Protein AF-A0A5C8G8R2-F1 (afdb_monomer_lite)

Sequence (98 aa):
MISKNKNLFLKIYIPFVIITIITLIVLQILGSKNRIGYLTDFNLNIERMLNLYDLENINNELDEEGLKNFILNNENITNYIYHFRIRYYDKTFRNNDI

Radius of gyration: 27.99 Å; chains: 1; bounding box: 66×27×68 Å

Organism: NCBI:txid29522

pLDDT: mean 85.71, std 12.39, range [47.88, 97.94]

Structure (mmCIF, N/CA/C/O backbone):
data_AF-A0A5C8G8R2-F1
#
_entry.id   AF-A0A5C8G8R2-F1
#
loop_
_atom_site.group_PDB
_atom_site.id
_atom_site.type_symbol
_atom_site.label_atom_id
_atom_site.label_alt_id
_atom_site.label_comp_id
_atom_site.label_asym_id
_atom_site.label_entity_id
_atom_site.label_seq_id
_atom_site.pdbx_PDB_ins_code
_atom_site.Cartn_x
_atom_site.Cartn_y
_atom_site.Cartn_z
_atom_site.occupancy
_atom_site.B_iso_or_equiv
_atom_site.auth_seq_id
_atom_site.auth_comp_id
_atom_site.auth_asym_id
_atom_site.auth_atom_id
_atom_site.pdbx_PDB_model_num
ATOM 1 N N . MET A 1 1 ? -44.076 -16.871 32.314 1.00 47.88 1 MET A N 1
ATOM 2 C CA . MET A 1 1 ? -43.021 -17.356 33.233 1.00 47.88 1 MET A CA 1
ATOM 3 C C . MET A 1 1 ? -41.879 -16.341 33.248 1.00 47.88 1 MET A C 1
ATOM 5 O O . MET A 1 1 ? -41.171 -16.213 32.259 1.00 47.88 1 MET A O 1
ATOM 9 N N . ILE A 1 2 ? -41.760 -15.528 34.302 1.00 53.00 2 ILE A N 1
ATOM 10 C CA . ILE A 1 2 ? -40.686 -14.528 34.422 1.00 53.00 2 ILE A CA 1
ATOM 11 C C . ILE A 1 2 ? -39.420 -15.290 34.819 1.00 53.00 2 ILE A C 1
ATOM 13 O O . ILE A 1 2 ? -39.352 -15.837 35.917 1.00 53.00 2 ILE A O 1
ATOM 17 N N . SER A 1 3 ? -38.448 -15.408 33.912 1.00 61.84 3 SER A N 1
ATOM 18 C CA . SER A 1 3 ? -37.204 -16.117 34.212 1.00 61.84 3 SER A CA 1
ATOM 19 C C . SER A 1 3 ? -36.469 -15.413 35.357 1.00 61.84 3 SER A C 1
ATOM 21 O O . SER A 1 3 ? -36.047 -14.263 35.232 1.00 61.84 3 SER A O 1
ATOM 23 N N . LYS A 1 4 ? -36.318 -16.122 36.485 1.00 60.53 4 LYS A N 1
ATOM 24 C CA . LYS A 1 4 ? -35.655 -15.652 37.719 1.00 60.53 4 LYS A CA 1
ATOM 25 C C . LYS A 1 4 ? -34.233 -15.113 37.489 1.00 60.53 4 LYS A C 1
ATOM 27 O O . LYS A 1 4 ? -33.741 -14.328 38.288 1.00 60.53 4 LYS A O 1
ATOM 32 N N . ASN A 1 5 ? -33.610 -15.468 36.363 1.00 68.00 5 ASN A N 1
ATOM 33 C CA . ASN A 1 5 ? -32.231 -15.114 36.030 1.00 68.00 5 ASN A CA 1
ATOM 34 C C . ASN A 1 5 ? -32.092 -13.884 35.111 1.00 68.00 5 ASN A C 1
ATOM 36 O O . ASN A 1 5 ? -30.971 -13.557 34.729 1.00 68.00 5 ASN A O 1
ATOM 40 N N . LYS A 1 6 ? -33.177 -13.174 34.754 1.00 69.88 6 LYS A N 1
ATOM 41 C CA . LYS A 1 6 ? -33.111 -11.964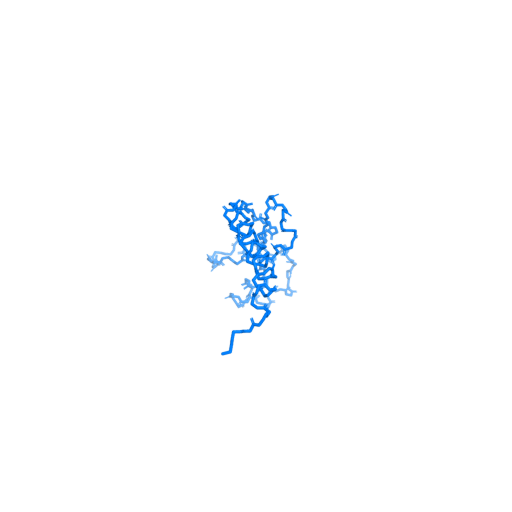 33.897 1.00 69.88 6 LYS A CA 1
ATOM 42 C C . LYS A 1 6 ? -32.129 -10.912 34.415 1.00 69.88 6 LYS A C 1
ATOM 44 O O . LYS A 1 6 ? -31.367 -10.354 33.634 1.00 69.88 6 LYS A O 1
ATOM 49 N N . ASN A 1 7 ? -32.094 -10.702 35.730 1.00 77.00 7 ASN A N 1
ATOM 50 C CA . ASN A 1 7 ? -31.167 -9.756 36.352 1.00 77.00 7 ASN A CA 1
ATOM 51 C C . ASN A 1 7 ? -29.703 -10.206 36.246 1.00 77.00 7 ASN A C 1
ATOM 53 O O . ASN A 1 7 ? -28.816 -9.367 36.122 1.00 77.00 7 ASN A O 1
ATOM 57 N N . LEU A 1 8 ? -29.442 -11.518 36.273 1.00 79.56 8 LEU A N 1
ATOM 58 C CA . LEU A 1 8 ? -28.098 -12.071 36.096 1.00 79.56 8 LEU A CA 1
ATOM 59 C C . LEU A 1 8 ? -27.637 -11.926 34.639 1.00 79.56 8 LEU A C 1
ATOM 61 O O . LEU A 1 8 ? -26.520 -11.484 34.391 1.00 79.56 8 LEU A O 1
ATOM 65 N N . PHE A 1 9 ? -28.526 -12.209 33.683 1.00 77.38 9 PHE A N 1
ATOM 66 C CA . PHE A 1 9 ? -28.272 -11.993 32.256 1.00 77.38 9 PHE A CA 1
ATOM 67 C C . PHE A 1 9 ? -27.973 -10.526 31.938 1.00 77.38 9 PHE A C 1
ATOM 69 O O . PHE A 1 9 ? -26.994 -10.242 31.257 1.00 77.38 9 PHE A O 1
ATOM 76 N N . LEU A 1 10 ? -28.761 -9.588 32.474 1.00 82.94 10 LEU A N 1
ATOM 77 C CA . LEU A 1 10 ? -28.525 -8.153 32.289 1.00 82.94 10 LEU A CA 1
ATOM 78 C C . LEU A 1 10 ? -27.172 -7.715 32.866 1.00 82.94 10 LEU A C 1
ATOM 80 O O . LEU A 1 10 ? -26.446 -6.975 32.207 1.00 82.94 10 LEU A O 1
ATOM 84 N N . LYS A 1 11 ? -26.790 -8.221 34.047 1.00 86.12 11 LYS A N 1
ATOM 85 C CA . LYS A 1 11 ? -25.483 -7.932 34.664 1.00 86.12 11 LYS A CA 1
ATOM 86 C C . LYS A 1 11 ? -24.291 -8.390 33.821 1.00 86.12 11 LYS A C 1
ATOM 88 O O . LYS A 1 11 ? -23.253 -7.747 33.883 1.00 86.12 11 LYS A O 1
ATOM 93 N N . ILE A 1 12 ? -24.429 -9.474 33.055 1.00 90.06 12 ILE A N 1
ATOM 94 C CA . ILE A 1 12 ? -23.367 -9.994 32.174 1.00 90.06 12 ILE A CA 1
ATOM 95 C C . ILE A 1 12 ? -23.399 -9.307 30.803 1.00 90.06 12 ILE A C 1
ATOM 97 O O . ILE A 1 12 ? -22.356 -9.016 30.226 1.00 90.06 12 ILE A O 1
ATOM 101 N N . TYR A 1 13 ? -24.589 -9.013 30.284 1.00 90.56 13 TYR A N 1
ATOM 102 C CA . TYR A 1 13 ? -24.764 -8.403 28.969 1.00 90.56 13 TYR A CA 1
ATOM 103 C C . TYR A 1 13 ? -24.279 -6.947 28.921 1.00 90.56 13 TYR A C 1
ATOM 105 O O . TYR A 1 13 ? -23.588 -6.562 27.981 1.00 90.56 13 TYR A O 1
ATOM 113 N N . ILE A 1 14 ? -24.585 -6.146 29.949 1.00 91.00 14 ILE A N 1
ATOM 114 C CA . ILE A 1 14 ? -24.189 -4.728 30.028 1.00 91.00 14 ILE A CA 1
ATOM 115 C C . ILE A 1 14 ? -22.673 -4.518 29.843 1.00 91.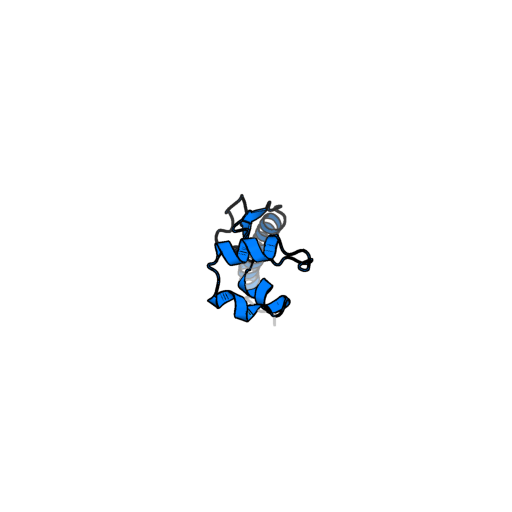00 14 ILE A C 1
ATOM 117 O O . ILE A 1 14 ? -22.306 -3.742 28.960 1.00 91.00 14 ILE A O 1
ATOM 121 N N . PRO A 1 15 ? -21.770 -5.186 30.591 1.00 94.69 15 PRO A N 1
ATOM 122 C CA . PRO A 1 15 ? -20.334 -5.000 30.393 1.00 94.69 15 PRO A CA 1
ATOM 123 C C . PRO A 1 15 ? -19.874 -5.466 29.007 1.00 94.69 15 PRO A C 1
ATOM 125 O O . PRO A 1 15 ? -18.990 -4.842 28.428 1.00 94.69 15 PRO A O 1
ATOM 128 N N . PHE A 1 16 ? -20.505 -6.494 28.431 1.00 93.69 16 PHE A N 1
ATOM 129 C CA . PHE A 1 16 ? -20.205 -6.953 27.072 1.00 93.69 16 PHE A CA 1
ATOM 130 C C . PHE A 1 16 ? -20.512 -5.881 26.021 1.00 93.69 16 PHE A C 1
ATOM 132 O O . PHE A 1 16 ? -19.696 -5.612 25.138 1.00 93.69 16 PHE A O 1
ATOM 139 N N . VAL A 1 17 ? -21.664 -5.219 26.149 1.00 96.12 17 VAL A N 1
ATOM 140 C CA . VAL A 1 17 ? -22.041 -4.092 25.288 1.00 96.12 17 VAL A CA 1
ATOM 141 C C . VAL A 1 17 ? -21.062 -2.933 25.456 1.00 96.12 17 VAL A C 1
ATOM 143 O O . VAL A 1 17 ? -20.600 -2.388 24.458 1.00 96.12 17 VAL A O 1
ATOM 146 N N . ILE A 1 18 ? -20.688 -2.590 26.694 1.00 96.50 18 ILE A N 1
ATOM 147 C CA . ILE A 1 18 ? -19.719 -1.517 26.969 1.00 96.50 18 ILE A CA 1
ATOM 148 C C . ILE A 1 18 ? -18.371 -1.816 26.304 1.00 96.50 18 ILE A C 1
ATOM 150 O O . ILE A 1 18 ? -17.837 -0.959 25.604 1.00 96.50 18 ILE A O 1
ATOM 154 N N . ILE A 1 19 ? -17.845 -3.033 26.470 1.00 97.38 19 ILE A N 1
ATOM 155 C CA . ILE A 1 19 ? -16.588 -3.461 25.838 1.00 97.38 19 ILE A CA 1
ATOM 156 C C . ILE A 1 19 ? -16.694 -3.338 24.318 1.00 97.38 19 ILE A C 1
ATOM 158 O O . ILE A 1 19 ? -15.806 -2.768 23.693 1.00 97.38 19 ILE A O 1
ATOM 162 N N . THR A 1 20 ? -17.805 -3.793 23.736 1.00 96.94 20 THR A N 1
ATOM 163 C CA . THR A 1 20 ? -18.028 -3.728 22.286 1.00 96.94 20 THR A CA 1
ATOM 164 C C . THR A 1 20 ? -18.021 -2.281 21.785 1.00 96.94 20 THR A C 1
ATOM 166 O O . THR A 1 20 ? -17.351 -1.977 20.801 1.00 96.94 20 THR A O 1
ATOM 169 N N . ILE A 1 21 ? -18.700 -1.365 22.484 1.00 97.88 21 ILE A N 1
ATOM 170 C CA . ILE A 1 21 ? -18.712 0.068 22.147 1.00 97.88 21 ILE A CA 1
ATOM 171 C C . ILE A 1 21 ? -17.299 0.655 22.226 1.00 97.88 21 ILE A C 1
ATOM 173 O O . ILE A 1 21 ? -16.875 1.349 21.304 1.00 97.88 21 ILE A O 1
ATOM 177 N N . ILE A 1 22 ? -16.545 0.352 23.288 1.00 97.94 22 ILE A N 1
ATOM 178 C CA . ILE A 1 22 ? -15.161 0.822 23.443 1.00 97.94 22 ILE A CA 1
ATOM 179 C C . ILE A 1 22 ? -14.291 0.318 22.287 1.00 97.94 22 ILE A C 1
ATOM 181 O O . ILE A 1 22 ? -13.545 1.099 21.698 1.00 97.94 22 ILE A O 1
ATOM 185 N N . THR A 1 23 ? -14.404 -0.960 21.920 1.00 97.19 23 THR A N 1
ATOM 186 C CA . THR A 1 23 ? -13.664 -1.528 20.788 1.00 97.19 23 THR A CA 1
ATOM 187 C C . THR A 1 23 ? -13.995 -0.806 19.483 1.00 97.19 23 THR A C 1
ATOM 189 O O . THR A 1 23 ? -13.078 -0.457 18.741 1.00 97.19 23 THR A O 1
ATOM 192 N N . LEU A 1 24 ? -15.272 -0.517 19.218 1.00 97.31 24 LEU A N 1
ATOM 193 C CA . LEU A 1 24 ? -15.687 0.221 18.021 1.00 97.31 24 LEU A CA 1
ATOM 194 C C . LEU A 1 24 ? -15.116 1.645 17.988 1.00 97.31 24 LEU A C 1
ATOM 196 O O . LEU A 1 24 ? -14.627 2.071 16.944 1.00 97.31 24 LEU A O 1
ATOM 200 N N . ILE A 1 25 ? -15.102 2.354 19.123 1.00 97.50 25 ILE A N 1
ATOM 201 C CA . ILE A 1 25 ? -14.501 3.695 19.228 1.00 97.50 25 ILE A CA 1
ATOM 202 C C . ILE A 1 25 ? -13.002 3.643 18.909 1.00 97.50 25 ILE A C 1
ATOM 204 O O . ILE A 1 25 ? -12.508 4.451 18.122 1.00 97.50 25 ILE A O 1
ATOM 208 N N . VAL A 1 26 ? -12.273 2.680 19.481 1.00 95.69 26 VAL A N 1
ATOM 209 C CA . VAL A 1 26 ? -10.836 2.510 19.212 1.00 95.69 26 VAL A CA 1
ATOM 210 C C . VAL A 1 26 ? -10.598 2.221 17.729 1.00 95.69 26 VAL A C 1
ATOM 212 O O . VAL A 1 26 ? -9.747 2.865 17.116 1.00 95.69 26 VAL A O 1
ATOM 215 N N . LEU A 1 27 ? -11.371 1.312 17.127 1.00 92.62 27 LEU A N 1
ATOM 216 C CA . LEU A 1 27 ? -11.269 1.000 15.698 1.00 92.62 27 LEU A CA 1
ATOM 217 C C . LEU A 1 27 ? -11.545 2.224 14.821 1.00 92.62 27 LEU A C 1
ATOM 219 O O . LEU A 1 27 ? -10.817 2.449 13.856 1.00 92.62 27 LEU A O 1
ATOM 223 N N . GLN A 1 28 ? -12.539 3.041 15.172 1.00 94.44 28 GLN A N 1
ATOM 224 C CA . GLN A 1 28 ? -12.856 4.262 14.437 1.00 94.44 28 GLN A CA 1
ATOM 225 C C . GLN A 1 28 ? -11.699 5.266 14.478 1.00 94.44 28 GLN A C 1
ATOM 227 O O . GLN A 1 28 ? -11.317 5.785 13.432 1.00 94.44 28 GLN A O 1
ATOM 232 N N . ILE A 1 29 ? -11.090 5.487 15.649 1.00 92.44 29 ILE A N 1
ATOM 233 C CA . ILE A 1 29 ? -9.930 6.382 15.805 1.00 92.44 29 ILE A CA 1
ATOM 234 C C . ILE A 1 29 ? -8.719 5.860 15.015 1.00 92.44 29 ILE A C 1
ATOM 236 O O . ILE A 1 29 ? -8.013 6.635 14.371 1.00 92.44 29 ILE A O 1
ATOM 240 N N . LEU A 1 30 ? -8.463 4.549 15.048 1.00 87.62 30 LEU A N 1
ATOM 241 C CA . LEU A 1 30 ? -7.370 3.920 14.295 1.00 87.62 30 LEU A CA 1
ATOM 242 C C . LEU A 1 30 ? -7.597 3.978 12.776 1.00 87.62 30 LEU A C 1
ATOM 244 O O . LEU A 1 30 ? -6.635 4.127 12.018 1.00 87.62 30 LEU A O 1
ATOM 248 N N . GLY A 1 31 ? -8.851 3.842 12.341 1.00 84.75 31 GLY A N 1
ATOM 249 C CA . GLY A 1 31 ? -9.257 3.892 10.938 1.00 84.75 31 GLY A CA 1
ATOM 250 C C . GLY A 1 31 ? -9.279 5.306 10.361 1.00 84.75 31 GLY A C 1
ATOM 251 O O . GLY A 1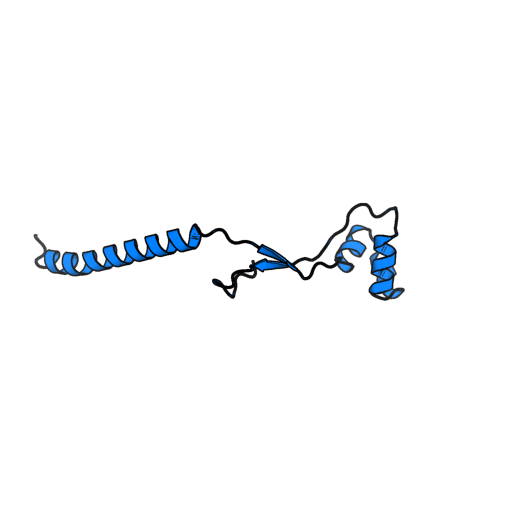 31 ? -8.974 5.480 9.187 1.00 84.75 31 GLY A O 1
ATOM 252 N N . SER A 1 32 ? -9.574 6.324 11.177 1.00 86.50 32 SER A N 1
ATOM 253 C CA . SER A 1 32 ? -9.618 7.725 10.740 1.00 86.50 32 SER A CA 1
ATOM 254 C C . SER A 1 32 ? -8.246 8.399 10.671 1.00 86.50 32 SER A C 1
ATOM 256 O O . SER A 1 32 ? -8.149 9.555 10.262 1.00 86.50 32 SER A O 1
ATOM 258 N N . LYS A 1 33 ? -7.175 7.731 11.114 1.00 86.50 33 LYS A N 1
ATOM 259 C CA . LYS A 1 33 ? -5.822 8.281 11.009 1.00 86.50 33 LYS A CA 1
ATOM 260 C C . LYS A 1 33 ? -5.344 8.247 9.562 1.00 86.50 33 LYS A C 1
ATOM 262 O O . LYS A 1 33 ? -5.139 7.175 8.997 1.00 86.50 33 LYS A O 1
ATOM 267 N N . ASN A 1 34 ? -5.082 9.430 9.009 1.00 84.81 34 ASN A N 1
ATOM 268 C CA . ASN A 1 34 ? -4.413 9.575 7.720 1.00 84.81 34 ASN A CA 1
ATOM 269 C C . ASN A 1 34 ? -3.029 8.916 7.769 1.00 84.81 34 ASN A C 1
ATOM 271 O O . ASN A 1 34 ? -2.239 9.183 8.676 1.00 84.81 34 ASN A O 1
ATOM 275 N N . ARG A 1 35 ? -2.735 8.068 6.780 1.00 83.81 35 ARG A N 1
ATOM 276 C CA . ARG A 1 35 ? -1.445 7.384 6.648 1.00 83.81 35 ARG A CA 1
ATOM 277 C C . ARG A 1 35 ? -0.732 7.916 5.421 1.00 83.81 35 ARG A C 1
ATOM 279 O O . ARG A 1 35 ? -1.235 7.786 4.309 1.00 83.81 35 ARG A O 1
ATOM 286 N N . ILE A 1 36 ? 0.435 8.512 5.638 1.00 87.62 36 ILE A N 1
ATOM 287 C CA . ILE A 1 36 ? 1.281 9.001 4.552 1.00 87.62 36 ILE A CA 1
ATOM 288 C C . ILE A 1 36 ? 2.203 7.856 4.140 1.00 87.62 36 ILE A C 1
ATOM 290 O O . ILE A 1 36 ? 3.029 7.388 4.931 1.00 87.62 36 ILE A O 1
ATOM 294 N N . GLY A 1 37 ? 1.996 7.381 2.916 1.00 86.94 37 GLY A N 1
ATOM 295 C CA . GLY A 1 37 ? 2.842 6.389 2.271 1.00 86.94 37 GLY A CA 1
ATOM 296 C C . GLY A 1 37 ? 3.901 7.028 1.376 1.00 86.94 37 GLY A C 1
ATOM 297 O O . GLY A 1 37 ? 3.795 8.196 1.006 1.00 86.94 37 GLY A O 1
ATOM 298 N N . TYR A 1 38 ? 4.908 6.246 1.013 1.00 87.75 38 TYR A N 1
ATOM 299 C CA . TYR A 1 38 ? 5.902 6.564 -0.001 1.00 87.75 38 TYR A CA 1
ATOM 300 C C . TYR A 1 38 ? 6.178 5.331 -0.865 1.00 87.75 38 TYR A C 1
ATOM 302 O O . TYR A 1 38 ? 6.047 4.191 -0.412 1.00 87.75 38 TYR A O 1
ATOM 310 N N . LEU A 1 39 ? 6.553 5.571 -2.121 1.00 90.81 39 LEU A N 1
ATOM 311 C CA . LEU A 1 39 ? 6.987 4.516 -3.029 1.00 90.81 39 LEU A CA 1
ATOM 312 C C . LEU A 1 39 ? 8.443 4.159 -2.743 1.00 90.81 39 LEU A C 1
ATOM 314 O O . LEU A 1 39 ? 9.279 5.022 -2.475 1.00 90.81 39 LEU A O 1
ATOM 318 N N . THR A 1 40 ? 8.752 2.878 -2.805 1.00 89.56 40 THR A N 1
ATOM 319 C CA . THR A 1 40 ? 10.099 2.345 -2.639 1.00 89.56 40 THR A CA 1
ATOM 320 C C . THR A 1 40 ? 10.292 1.146 -3.551 1.00 89.56 40 THR A C 1
ATOM 322 O O . THR A 1 40 ? 9.339 0.707 -4.192 1.00 89.56 40 THR A O 1
ATOM 325 N N . ASP A 1 41 ? 11.522 0.641 -3.633 1.00 90.38 41 ASP A N 1
ATOM 326 C CA . ASP A 1 41 ? 11.883 -0.464 -4.524 1.00 90.38 41 ASP A CA 1
ATOM 327 C C . ASP A 1 41 ? 11.401 -0.209 -5.973 1.00 90.38 41 ASP A C 1
ATOM 329 O O . ASP A 1 41 ? 10.917 -1.111 -6.652 1.00 90.38 41 ASP A O 1
ATOM 333 N N . PHE A 1 42 ? 11.474 1.058 -6.417 1.00 90.69 42 PHE A N 1
ATOM 334 C CA . PHE A 1 42 ? 11.020 1.486 -7.740 1.00 90.69 42 PHE A CA 1
ATOM 335 C C . PHE A 1 42 ? 12.031 1.037 -8.795 1.00 90.69 42 PHE A C 1
ATOM 337 O O . PHE A 1 42 ? 13.122 1.602 -8.890 1.00 90.69 42 PHE A O 1
ATOM 344 N N . ASN A 1 43 ? 11.680 0.018 -9.574 1.00 92.19 43 ASN A N 1
ATOM 345 C CA . ASN A 1 43 ? 12.536 -0.532 -10.619 1.00 92.19 43 ASN A CA 1
ATOM 346 C C . ASN A 1 43 ? 11.727 -0.918 -11.860 1.00 92.19 43 ASN A C 1
ATOM 348 O O . ASN A 1 43 ? 10.551 -1.262 -11.765 1.00 92.19 43 ASN A O 1
ATOM 352 N N . LEU A 1 44 ? 12.347 -0.863 -13.035 1.00 93.69 44 LEU A N 1
ATOM 353 C CA . LEU A 1 44 ? 11.726 -1.309 -14.277 1.00 93.69 44 LEU A CA 1
ATOM 354 C C . LEU A 1 44 ? 11.504 -2.825 -14.216 1.00 93.69 44 LEU A C 1
ATOM 356 O O . LEU A 1 44 ? 12.408 -3.575 -13.853 1.00 93.69 44 LEU A O 1
ATOM 360 N N . ASN A 1 45 ? 10.310 -3.288 -14.576 1.00 94.00 45 ASN A N 1
ATOM 361 C CA . ASN A 1 45 ? 10.038 -4.716 -14.659 1.00 94.00 45 ASN A CA 1
ATOM 362 C C . ASN A 1 45 ? 10.465 -5.236 -16.037 1.00 94.00 45 ASN A C 1
ATOM 364 O O . ASN A 1 45 ? 9.663 -5.258 -16.968 1.00 94.00 45 ASN A O 1
ATOM 368 N N . ILE A 1 46 ? 11.738 -5.616 -16.154 1.00 92.69 46 ILE A N 1
ATOM 369 C CA . ILE A 1 46 ? 12.355 -6.039 -17.420 1.00 92.69 46 ILE A CA 1
ATOM 370 C C . ILE A 1 46 ? 11.610 -7.231 -18.020 1.00 92.69 46 ILE A C 1
ATOM 372 O O . ILE A 1 46 ? 11.224 -7.172 -19.180 1.00 92.69 46 ILE A O 1
ATOM 376 N N . GLU A 1 47 ? 11.322 -8.262 -17.226 1.00 91.69 47 GLU A N 1
ATOM 377 C CA . GLU A 1 47 ? 10.600 -9.453 -17.688 1.00 91.69 47 GLU A CA 1
ATOM 378 C C . GLU A 1 47 ? 9.242 -9.090 -18.307 1.00 91.69 47 GLU A C 1
ATOM 380 O O . GLU A 1 47 ? 8.962 -9.413 -19.458 1.00 91.69 47 GLU A O 1
ATOM 385 N N . ARG A 1 48 ? 8.412 -8.320 -17.592 1.00 93.00 48 ARG A N 1
ATOM 386 C CA . ARG A 1 48 ? 7.098 -7.911 -18.113 1.00 93.00 48 ARG A CA 1
ATOM 387 C C . ARG A 1 48 ? 7.202 -6.999 -19.329 1.00 93.00 48 ARG A C 1
ATOM 389 O O . ARG A 1 48 ? 6.312 -7.037 -20.173 1.00 93.00 48 ARG A O 1
ATOM 396 N N . MET A 1 49 ? 8.240 -6.170 -19.397 1.00 94.56 49 MET A N 1
ATOM 397 C CA . MET A 1 49 ? 8.504 -5.319 -20.555 1.00 94.56 49 MET A CA 1
ATOM 398 C C . MET A 1 49 ? 8.856 -6.150 -21.787 1.00 94.56 49 MET A C 1
ATOM 400 O O . MET A 1 49 ? 8.300 -5.900 -22.852 1.00 94.56 49 MET A O 1
ATOM 404 N N . LEU A 1 50 ? 9.724 -7.153 -21.646 1.00 92.69 50 LEU A N 1
ATOM 405 C CA . LEU A 1 50 ? 10.091 -8.033 -22.753 1.00 92.69 50 LEU A CA 1
ATOM 406 C C . LEU A 1 50 ? 8.878 -8.816 -23.261 1.00 92.69 50 LEU A C 1
ATOM 408 O O . LEU A 1 50 ? 8.655 -8.846 -24.467 1.00 92.69 50 LEU A O 1
ATOM 412 N N . ASN A 1 51 ? 8.047 -9.348 -22.364 1.00 92.12 51 ASN A N 1
ATOM 413 C CA . ASN A 1 51 ? 6.843 -10.088 -22.752 1.00 92.12 51 ASN A CA 1
ATOM 414 C C . ASN A 1 51 ? 5.803 -9.185 -23.440 1.00 92.12 51 ASN A C 1
ATOM 416 O O . ASN A 1 51 ? 5.124 -9.617 -24.361 1.00 92.12 51 ASN A O 1
ATOM 420 N N . LEU A 1 52 ? 5.657 -7.925 -23.008 1.00 93.44 52 LEU A N 1
ATOM 421 C CA . LEU A 1 52 ? 4.684 -6.991 -23.594 1.00 93.44 52 LEU A CA 1
ATOM 422 C C . LEU A 1 52 ? 5.005 -6.638 -25.054 1.00 93.44 52 LEU A C 1
ATOM 424 O O . LEU A 1 52 ? 4.091 -6.370 -25.831 1.00 93.44 52 LEU A O 1
ATOM 428 N N . TYR A 1 53 ? 6.290 -6.590 -25.397 1.00 92.19 53 TYR A N 1
ATOM 429 C CA . TYR A 1 53 ? 6.775 -6.185 -26.716 1.00 92.19 53 TYR A CA 1
ATOM 430 C C . TYR A 1 53 ? 7.269 -7.369 -27.567 1.00 92.19 53 TYR A C 1
ATOM 432 O O . TYR A 1 53 ? 7.892 -7.142 -28.602 1.00 92.19 53 TYR A O 1
ATOM 440 N N . ASP A 1 54 ? 7.003 -8.611 -27.144 1.00 91.94 54 ASP A N 1
ATOM 441 C CA . ASP A 1 54 ? 7.445 -9.850 -27.806 1.00 91.94 54 ASP A CA 1
ATOM 442 C C . ASP A 1 54 ? 8.981 -9.946 -27.987 1.00 91.94 54 ASP A C 1
ATOM 444 O O . ASP A 1 54 ? 9.495 -10.438 -28.993 1.00 91.94 54 ASP A O 1
ATOM 448 N N . LEU A 1 55 ? 9.741 -9.470 -26.993 1.00 89.75 55 LEU A N 1
ATOM 449 C CA . LEU A 1 55 ? 11.209 -9.363 -27.005 1.00 89.75 55 LEU A CA 1
ATOM 450 C C . LEU A 1 55 ? 11.924 -10.396 -26.118 1.00 89.75 55 LEU A C 1
ATOM 452 O O . LEU A 1 55 ? 13.115 -10.254 -25.841 1.00 89.75 55 LEU A O 1
ATOM 456 N N . GLU A 1 56 ? 11.228 -11.442 -25.673 1.00 87.25 56 GLU A N 1
ATOM 457 C CA . GLU A 1 56 ? 11.75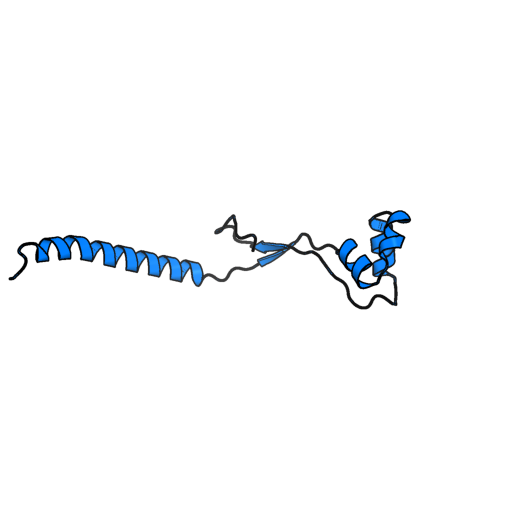6 -12.460 -24.746 1.00 87.25 56 GLU A CA 1
ATOM 458 C C . GLU A 1 56 ? 13.077 -13.092 -25.220 1.00 87.25 56 GLU A C 1
ATOM 460 O O . GLU A 1 56 ? 13.971 -13.359 -24.416 1.00 87.25 56 GLU A O 1
ATOM 465 N N . ASN A 1 57 ? 13.246 -13.253 -26.535 1.00 85.94 57 ASN A N 1
ATOM 466 C CA . ASN A 1 57 ? 14.442 -13.848 -27.137 1.00 85.94 57 ASN A CA 1
ATOM 467 C C . ASN A 1 57 ? 15.729 -13.030 -26.907 1.00 85.94 57 ASN A C 1
ATOM 469 O O . ASN A 1 57 ? 16.814 -13.608 -26.912 1.00 85.94 57 ASN A O 1
ATOM 473 N N . ILE A 1 58 ? 15.623 -11.717 -26.666 1.00 81.56 58 ILE A N 1
ATOM 474 C CA . ILE A 1 58 ? 16.773 -10.814 -26.465 1.00 81.56 58 ILE A CA 1
ATOM 475 C C . ILE A 1 58 ? 17.427 -11.032 -25.088 1.00 81.56 58 ILE A C 1
ATOM 477 O O . ILE A 1 58 ? 18.612 -10.756 -24.910 1.00 81.56 58 ILE A O 1
ATOM 481 N N . ASN A 1 59 ? 16.695 -11.590 -24.116 1.00 77.94 59 ASN A N 1
ATOM 482 C CA . ASN A 1 59 ? 17.192 -11.835 -22.755 1.00 77.94 59 ASN A CA 1
ATOM 483 C C . ASN A 1 59 ? 18.432 -12.751 -22.710 1.00 77.94 59 ASN A C 1
ATOM 485 O O . ASN A 1 59 ? 19.243 -12.660 -21.799 1.00 77.94 59 ASN A O 1
ATOM 489 N N . ASN A 1 60 ? 18.606 -13.624 -23.705 1.00 77.50 60 ASN A N 1
ATOM 490 C CA . ASN A 1 60 ? 19.761 -14.525 -23.774 1.00 77.50 60 ASN A CA 1
ATOM 491 C C . ASN A 1 60 ? 21.043 -13.840 -24.286 1.00 77.50 60 ASN A C 1
ATOM 493 O O . ASN A 1 60 ? 22.115 -14.442 -24.213 1.00 77.50 60 ASN A O 1
ATOM 497 N N . GLU A 1 61 ? 20.943 -12.621 -24.825 1.00 82.69 61 GLU A N 1
ATOM 498 C CA . GLU A 1 61 ? 22.059 -11.897 -25.453 1.00 82.69 61 GLU A CA 1
ATOM 499 C C . GLU A 1 61 ? 22.623 -10.768 -24.581 1.00 82.69 61 GLU A C 1
ATOM 501 O O . GLU A 1 61 ? 23.777 -10.376 -24.757 1.00 82.69 61 GLU A O 1
ATOM 506 N N . LEU A 1 62 ? 21.829 -10.242 -23.645 1.00 88.06 62 LEU A N 1
ATOM 507 C CA . LEU A 1 62 ? 22.162 -9.065 -22.845 1.00 88.06 62 LEU A CA 1
ATOM 508 C C . LEU A 1 62 ? 22.019 -9.360 -21.351 1.00 88.06 62 LEU A C 1
ATOM 510 O O . LEU A 1 62 ? 21.136 -10.101 -20.929 1.00 88.06 62 LEU A O 1
ATOM 514 N N . ASP A 1 63 ? 22.879 -8.745 -20.542 1.00 91.38 63 ASP A N 1
ATOM 515 C CA . ASP A 1 63 ? 22.715 -8.730 -19.092 1.00 91.38 63 ASP A CA 1
ATOM 516 C C . ASP A 1 63 ? 21.575 -7.783 -18.668 1.00 91.38 63 ASP A C 1
ATOM 518 O O . ASP A 1 63 ? 21.002 -7.046 -19.473 1.00 91.38 63 ASP A O 1
ATOM 522 N N . GLU A 1 64 ? 21.218 -7.800 -17.382 1.00 88.25 64 GLU A N 1
ATOM 523 C CA . GLU A 1 64 ? 20.079 -7.032 -16.859 1.00 88.25 64 GLU A CA 1
ATOM 524 C C . GLU A 1 64 ? 20.204 -5.521 -17.143 1.00 88.25 64 GLU A C 1
ATOM 526 O O . GLU A 1 64 ? 19.227 -4.856 -17.498 1.00 88.25 64 GLU A O 1
ATOM 531 N N . GLU A 1 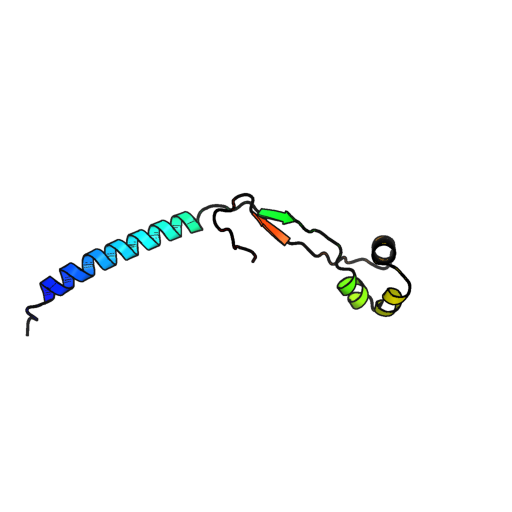65 ? 21.416 -4.971 -17.039 1.00 91.81 65 GLU A N 1
ATOM 532 C CA . GLU A 1 65 ? 21.679 -3.559 -17.315 1.00 91.81 65 GLU A CA 1
ATOM 533 C C . GLU A 1 65 ? 21.643 -3.248 -18.818 1.00 91.81 65 GLU A C 1
ATOM 535 O O . GLU A 1 65 ? 21.071 -2.229 -19.223 1.00 91.81 65 GLU A O 1
ATOM 540 N N . GLY A 1 66 ? 22.156 -4.146 -19.663 1.00 92.50 66 GLY A N 1
ATOM 541 C CA . GLY A 1 66 ? 22.019 -4.081 -21.115 1.00 92.50 66 GLY A CA 1
ATOM 542 C C . GLY A 1 66 ? 20.558 -4.085 -21.563 1.00 92.50 66 GLY A C 1
ATOM 543 O O . GLY A 1 66 ? 20.158 -3.227 -22.352 1.00 92.50 66 GLY A O 1
ATOM 544 N N . LEU A 1 67 ? 19.730 -4.971 -21.003 1.00 92.81 67 LEU A N 1
ATOM 545 C CA . LEU A 1 67 ? 18.289 -5.028 -21.278 1.00 92.81 67 LEU A CA 1
ATOM 546 C C . LEU A 1 67 ? 17.572 -3.762 -20.824 1.00 92.81 67 LEU A C 1
ATOM 548 O O . LEU A 1 67 ? 16.756 -3.210 -21.562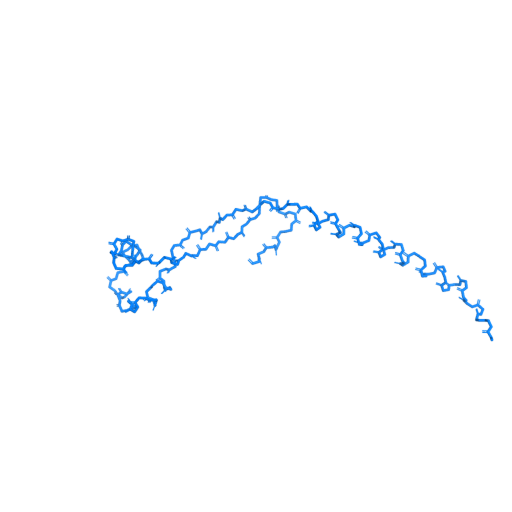 1.00 92.81 67 LEU A O 1
ATOM 552 N N . LYS A 1 68 ? 17.895 -3.260 -19.630 1.00 93.19 68 LYS A N 1
ATOM 553 C CA . LYS A 1 68 ? 17.336 -2.004 -19.127 1.00 93.19 68 LYS A CA 1
ATOM 554 C C . LYS A 1 68 ? 17.662 -0.838 -20.058 1.00 93.19 68 LYS A C 1
ATOM 556 O O . LYS A 1 68 ? 16.767 -0.073 -20.406 1.00 93.19 68 LYS A O 1
ATOM 561 N N . ASN A 1 69 ? 18.915 -0.713 -20.488 1.00 93.88 69 ASN A N 1
ATOM 562 C CA . ASN A 1 69 ? 19.338 0.345 -21.403 1.00 93.88 69 ASN A CA 1
ATOM 563 C C . ASN A 1 69 ? 18.703 0.200 -22.785 1.00 93.88 69 ASN A C 1
ATOM 565 O O . ASN A 1 69 ? 18.301 1.203 -23.371 1.00 93.88 69 ASN A O 1
ATOM 569 N N . PHE A 1 70 ? 18.580 -1.026 -23.291 1.00 92.88 70 PHE A N 1
ATOM 570 C CA . PHE A 1 70 ? 17.858 -1.295 -24.526 1.00 92.88 70 PHE A CA 1
ATOM 571 C C . PHE A 1 70 ? 16.409 -0.816 -24.413 1.00 92.88 70 PHE A C 1
ATOM 573 O O . PHE A 1 70 ? 15.963 -0.034 -25.244 1.00 92.88 70 PHE A O 1
ATOM 580 N N . ILE A 1 71 ? 15.696 -1.216 -23.355 1.00 93.38 71 ILE A N 1
ATOM 581 C CA . ILE A 1 71 ? 14.287 -0.862 -23.161 1.00 93.38 71 ILE A CA 1
ATOM 582 C C . ILE A 1 71 ? 14.103 0.658 -23.041 1.00 93.38 71 ILE A C 1
ATOM 584 O O . ILE A 1 71 ? 13.205 1.212 -23.663 1.00 93.38 71 ILE A O 1
ATOM 588 N N . LEU A 1 72 ? 14.948 1.336 -22.258 1.00 93.06 72 LEU A N 1
ATOM 589 C CA . LEU A 1 72 ? 14.823 2.775 -21.988 1.00 93.06 72 LEU A CA 1
ATOM 590 C C . LEU A 1 72 ? 15.165 3.669 -23.186 1.00 93.06 72 LEU A C 1
ATOM 592 O O . LEU A 1 72 ? 14.688 4.799 -23.243 1.00 93.06 72 LEU A O 1
ATOM 596 N N . ASN A 1 73 ? 15.994 3.191 -24.115 1.00 94.25 73 ASN A N 1
ATOM 597 C CA . ASN A 1 73 ? 16.427 3.967 -25.280 1.00 94.25 73 ASN A CA 1
ATOM 598 C C . ASN A 1 73 ? 15.716 3.556 -26.579 1.00 94.25 73 ASN A C 1
ATOM 600 O O . ASN A 1 73 ? 16.029 4.089 -27.642 1.00 94.25 73 ASN A O 1
ATOM 604 N N . ASN A 1 74 ? 14.785 2.600 -26.528 1.00 91.00 74 ASN A N 1
ATOM 605 C CA . ASN A 1 74 ? 14.071 2.136 -27.710 1.00 91.00 74 ASN A CA 1
ATOM 606 C C . ASN A 1 74 ? 12.855 3.026 -27.995 1.00 91.00 74 ASN A C 1
ATOM 608 O O . ASN A 1 74 ? 11.876 3.012 -27.254 1.00 91.00 74 ASN A O 1
ATOM 612 N N . GLU A 1 75 ? 12.890 3.761 -29.106 1.00 92.50 75 GLU A N 1
ATOM 613 C CA . GLU A 1 75 ? 11.818 4.689 -29.498 1.00 92.50 75 GLU A CA 1
ATOM 614 C C . GLU A 1 75 ? 10.469 3.999 -29.770 1.00 92.50 75 GLU A C 1
ATOM 616 O O . GLU A 1 75 ? 9.420 4.636 -29.674 1.00 92.50 75 GLU A O 1
ATOM 621 N N . ASN A 1 76 ? 10.466 2.693 -30.065 1.00 91.75 76 ASN A N 1
ATOM 622 C CA . ASN A 1 76 ? 9.233 1.926 -30.267 1.00 91.75 76 ASN A CA 1
ATOM 623 C C . ASN A 1 76 ? 8.536 1.563 -28.941 1.00 91.75 76 ASN A C 1
ATOM 625 O O . ASN A 1 76 ? 7.366 1.169 -28.945 1.00 91.75 76 ASN A O 1
ATOM 629 N N . ILE A 1 77 ? 9.231 1.689 -27.805 1.00 93.00 77 ILE A N 1
ATOM 630 C CA . ILE A 1 77 ? 8.689 1.416 -26.474 1.00 93.00 77 ILE A CA 1
ATOM 631 C C . ILE A 1 77 ? 8.083 2.698 -25.903 1.00 93.00 77 ILE A C 1
ATOM 633 O O . ILE A 1 77 ? 8.765 3.623 -25.464 1.00 93.00 77 ILE A O 1
ATOM 637 N N . THR A 1 78 ? 6.755 2.732 -25.891 1.00 93.06 78 THR A N 1
ATOM 638 C CA . THR A 1 78 ? 5.961 3.884 -25.444 1.00 93.06 78 THR A CA 1
ATOM 639 C C . THR A 1 78 ? 5.379 3.720 -24.041 1.00 93.06 78 THR A C 1
ATOM 641 O O . THR A 1 78 ? 5.054 4.715 -23.396 1.00 93.06 78 THR A O 1
ATOM 644 N N . ASN A 1 79 ? 5.259 2.485 -23.547 1.00 93.50 79 ASN A N 1
ATOM 645 C CA . ASN A 1 79 ? 4.682 2.163 -22.246 1.00 93.50 79 ASN A CA 1
ATOM 646 C C . ASN A 1 79 ? 5.704 1.432 -21.382 1.00 93.50 79 ASN A C 1
ATOM 648 O O . ASN A 1 79 ? 6.261 0.430 -21.813 1.00 93.50 79 ASN A O 1
ATOM 652 N N . TYR A 1 80 ? 5.886 1.888 -20.142 1.00 93.31 80 TYR A N 1
ATOM 653 C CA . TYR A 1 80 ? 6.850 1.311 -19.207 1.00 93.31 80 TYR A CA 1
ATOM 654 C C . TYR A 1 80 ? 6.146 0.697 -18.000 1.00 93.31 80 TYR A C 1
ATOM 656 O O . TYR A 1 80 ? 5.347 1.349 -17.324 1.00 93.31 80 TYR A O 1
ATOM 664 N N . ILE A 1 81 ? 6.471 -0.560 -17.704 1.00 92.81 81 ILE A N 1
ATOM 665 C CA . ILE A 1 81 ? 5.974 -1.280 -16.533 1.00 92.81 81 ILE A CA 1
ATOM 666 C C . ILE A 1 81 ? 7.043 -1.226 -15.446 1.00 92.81 81 ILE A C 1
ATOM 668 O O . ILE A 1 81 ? 8.136 -1.764 -15.607 1.00 92.81 81 ILE A O 1
ATOM 672 N N . TYR A 1 82 ? 6.702 -0.624 -14.311 1.00 93.06 82 TYR A N 1
ATOM 673 C CA . TYR A 1 82 ? 7.566 -0.567 -13.135 1.00 93.06 82 TYR A CA 1
ATOM 674 C C . TYR A 1 82 ? 7.047 -1.479 -12.027 1.00 93.06 82 TYR A C 1
ATOM 676 O O . TYR A 1 82 ? 5.843 -1.596 -11.798 1.00 93.06 82 TYR A O 1
ATOM 684 N N . HIS A 1 83 ? 7.974 -2.102 -11.312 1.00 92.81 83 HIS A N 1
ATOM 685 C CA . HIS A 1 83 ? 7.753 -2.628 -9.978 1.00 92.81 83 HIS A CA 1
ATOM 686 C C . HIS A 1 83 ? 7.953 -1.485 -8.983 1.00 92.81 83 HIS A C 1
ATOM 688 O O . HIS A 1 83 ? 8.928 -0.743 -9.066 1.00 92.81 83 HIS A O 1
ATOM 694 N N . PHE A 1 84 ? 7.040 -1.350 -8.031 1.00 91.88 84 PHE A N 1
ATOM 695 C CA . PHE A 1 84 ? 7.243 -0.528 -6.849 1.00 91.88 84 PHE A CA 1
ATOM 696 C C . PHE A 1 84 ? 6.562 -1.179 -5.653 1.00 91.88 84 PHE A C 1
ATOM 698 O O . PHE A 1 84 ? 5.630 -1.968 -5.801 1.00 91.88 84 PHE A O 1
ATOM 705 N N . ARG A 1 85 ? 7.006 -0.810 -4.458 1.00 89.50 85 ARG A N 1
ATOM 706 C CA . ARG A 1 85 ? 6.360 -1.153 -3.196 1.00 89.50 85 ARG A CA 1
ATOM 707 C C . ARG A 1 85 ? 5.868 0.117 -2.520 1.00 89.50 85 ARG A C 1
ATOM 709 O O . ARG A 1 85 ? 6.544 1.144 -2.547 1.00 89.50 85 ARG A O 1
ATOM 716 N N . ILE A 1 86 ? 4.703 0.050 -1.889 1.00 86.94 86 ILE A N 1
ATOM 717 C CA . ILE A 1 86 ? 4.205 1.124 -1.030 1.00 86.94 86 ILE A CA 1
ATOM 718 C C . ILE A 1 86 ? 4.666 0.826 0.395 1.00 86.94 86 ILE A C 1
ATOM 720 O O . ILE A 1 86 ? 4.443 -0.264 0.912 1.00 86.94 86 ILE A O 1
ATOM 724 N N . ARG A 1 87 ? 5.317 1.790 1.043 1.00 84.81 87 ARG A N 1
ATOM 725 C CA . ARG A 1 87 ? 5.629 1.743 2.479 1.00 84.81 87 ARG A CA 1
ATOM 726 C C . ARG A 1 87 ? 5.034 2.956 3.177 1.00 84.81 87 ARG A C 1
ATOM 728 O O . ARG A 1 87 ? 4.705 3.943 2.533 1.00 84.81 87 ARG A O 1
ATOM 735 N N . TYR A 1 88 ? 4.907 2.896 4.498 1.00 84.75 88 TYR A N 1
ATOM 736 C CA . TYR A 1 88 ? 4.381 3.992 5.313 1.00 84.75 88 TYR A CA 1
ATOM 737 C C . TYR A 1 88 ? 5.464 4.557 6.230 1.00 84.75 88 TYR A C 1
ATOM 739 O O . TYR A 1 88 ? 6.279 3.806 6.770 1.00 84.75 88 TYR A O 1
ATOM 747 N N . TYR A 1 89 ? 5.472 5.881 6.415 1.00 83.75 89 TYR A N 1
ATOM 748 C CA . TYR A 1 89 ? 6.396 6.532 7.353 1.00 83.75 89 TYR A CA 1
ATOM 749 C C . TYR A 1 89 ? 6.127 6.104 8.796 1.00 83.75 89 TYR A C 1
ATOM 751 O O . TYR A 1 89 ? 7.059 5.850 9.560 1.00 83.75 89 TYR A O 1
ATOM 759 N N . ASP A 1 90 ? 4.848 5.993 9.154 1.00 79.19 90 ASP A N 1
ATOM 760 C CA . ASP A 1 90 ? 4.431 5.463 10.443 1.00 79.19 90 ASP A CA 1
ATOM 761 C C . ASP A 1 90 ? 4.267 3.937 10.365 1.00 79.19 90 ASP A C 1
ATOM 763 O O . ASP A 1 90 ? 3.504 3.414 9.550 1.00 79.19 90 ASP A O 1
ATOM 767 N N . LYS A 1 91 ? 4.991 3.222 11.233 1.00 68.00 91 LYS A N 1
ATOM 768 C CA . LYS A 1 91 ? 5.006 1.753 11.331 1.00 68.00 91 LYS A CA 1
ATOM 769 C C . LYS A 1 91 ? 4.009 1.215 12.360 1.00 68.00 91 LYS A C 1
ATOM 771 O O . LYS A 1 91 ? 4.127 0.054 12.755 1.00 68.00 91 LYS A O 1
ATOM 776 N N . THR A 1 92 ? 3.047 2.028 12.808 1.00 66.62 92 THR A N 1
ATOM 777 C CA . THR A 1 92 ? 1.998 1.629 13.767 1.00 66.62 92 THR A CA 1
ATOM 778 C C . THR A 1 92 ? 1.301 0.317 13.390 1.00 66.62 92 THR A C 1
ATOM 780 O O . THR A 1 92 ? 0.929 -0.442 14.281 1.00 66.62 92 THR A O 1
ATOM 783 N N . PHE A 1 93 ? 1.228 -0.020 12.097 1.00 60.72 93 PHE A N 1
ATOM 784 C CA . PHE A 1 93 ? 0.884 -1.359 11.614 1.00 60.72 93 PHE A CA 1
ATOM 785 C C . PHE A 1 93 ? 2.052 -1.949 10.818 1.00 60.72 93 PHE A C 1
ATOM 787 O O . PHE A 1 93 ? 2.194 -1.735 9.617 1.00 60.72 93 PHE A O 1
ATOM 794 N N . ARG A 1 94 ? 2.913 -2.684 11.525 1.00 53.78 94 ARG A N 1
ATOM 795 C CA . ARG A 1 94 ? 4.207 -3.199 11.045 1.00 53.78 94 ARG A CA 1
ATOM 796 C C . ARG A 1 94 ? 4.111 -4.223 9.896 1.00 53.78 94 ARG A C 1
ATOM 798 O O . ARG A 1 94 ? 5.122 -4.448 9.246 1.00 53.78 94 ARG A O 1
ATOM 805 N N . ASN A 1 95 ? 2.921 -4.781 9.636 1.00 58.44 95 ASN A N 1
ATOM 806 C CA . ASN A 1 95 ? 2.645 -5.796 8.605 1.00 58.44 95 ASN A CA 1
ATOM 807 C C . ASN A 1 95 ? 1.588 -5.344 7.570 1.00 58.44 95 ASN A C 1
ATOM 809 O O . ASN A 1 95 ? 0.829 -6.168 7.071 1.00 58.44 95 ASN A O 1
ATOM 813 N N . ASN A 1 96 ? 1.494 -4.049 7.259 1.00 50.25 96 ASN A N 1
ATOM 814 C CA . ASN A 1 96 ? 0.701 -3.582 6.112 1.00 50.25 96 ASN A CA 1
ATOM 815 C C . ASN A 1 96 ? 1.558 -3.600 4.833 1.00 50.25 96 ASN A C 1
ATOM 817 O O . ASN A 1 96 ? 1.811 -2.548 4.253 1.00 50.25 96 ASN A O 1
ATOM 821 N N . ASP A 1 97 ? 2.032 -4.776 4.423 1.00 49.34 97 ASP A N 1
ATOM 822 C CA . ASP A 1 97 ? 2.350 -4.996 3.010 1.00 49.34 97 ASP A CA 1
ATOM 823 C C . ASP A 1 97 ? 1.002 -5.350 2.353 1.00 49.34 97 ASP A C 1
ATOM 825 O O . ASP A 1 97 ? 0.522 -6.475 2.492 1.00 49.34 97 ASP A O 1
ATOM 829 N N . ILE A 1 98 ? 0.326 -4.346 1.781 1.00 50.75 98 ILE A N 1
ATOM 830 C CA . ILE A 1 98 ? -0.848 -4.532 0.907 1.00 50.75 98 ILE A CA 1
ATOM 831 C C . ILE A 1 98 ? -0.341 -4.714 -0.519 1.00 50.75 98 ILE A C 1
ATOM 833 O O . ILE A 1 98 ? 0.546 -3.920 -0.910 1.00 50.75 98 ILE A O 1
#

Secondary structure (DSSP, 8-state):
---TTHHHHHHHHHHHHHHHHHHHHHHHHHHSS---EEEEEEEE-HHHHHHHTT-GGGGGTS-HHHHHHHHHH-TT-----EEEEEEES--SSTT---

Foldseek 3Di:
DPPPCPVVVCVVVVVVVVVVVVVVVVVVVVVPDDWDKDKPPKAFPLVVLCVVVVNVVCPVVDDPVRSVVCQVPDPVNPDTDIDIFIDTPDCPPVPPRD